Protein AF-A0A1V2DQ72-F1 (afdb_monomer_lite)

Organism: NCBI:txid135739

Sequence (82 aa):
MLKRIEITYEFCVDAQTDDEALDLFRQQHTIAIADERCGIVHGPIISDVTSSLNFEESTLNEVPLGAMDLTLKERLERGELN

pLDDT: mean 71.28, std 11.2, range [47.34, 88.62]

Radius of gyration: 17.13 Å; chains: 1; bounding box: 36×23×46 Å

Foldseek 3Di:
DDKAWDWDKDDDDDDPDPVRVVVCCVVCVVVCVVVVVIDGPDGTDIDQDDDPVVDDPVQQQDQPPPHDDDGNVVCVVVVVSD

Secondary structure (DSSP, 8-state):
--EEEEEEEE-----SSHHHHHHHHHHHHHHHHHTT-SEEEEEEEEEE---GGGS-HHHHTSPPTT-SS--HHHHHHTTTT-

Structure (mmCIF, N/CA/C/O backbone):
data_AF-A0A1V2DQ72-F1
#
_entry.id   AF-A0A1V2DQ72-F1
#
loop_
_atom_site.group_PDB
_atom_site.id
_atom_site.type_symbol
_atom_site.label_atom_id
_atom_site.label_alt_id
_atom_site.label_comp_id
_atom_site.label_asym_id
_atom_site.label_entity_id
_atom_site.label_seq_id
_atom_site.pdbx_PDB_ins_code
_atom_site.Cartn_x
_atom_site.Cartn_y
_atom_site.Cartn_z
_atom_site.occupancy
_atom_site.B_iso_or_equiv
_atom_site.auth_seq_id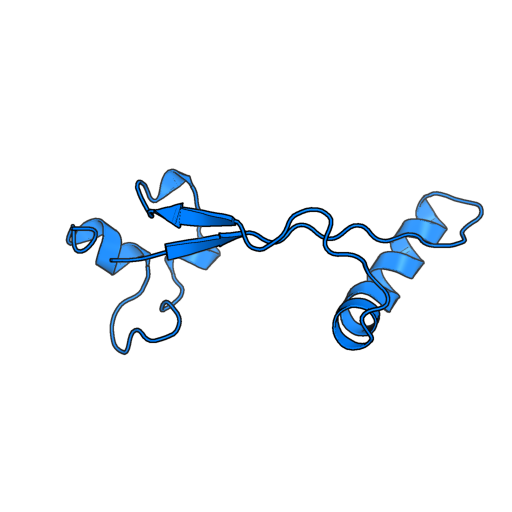
_atom_site.auth_comp_id
_atom_site.auth_asym_id
_atom_site.auth_atom_id
_atom_site.pdbx_PDB_model_num
ATOM 1 N N . MET A 1 1 ? -9.072 -6.440 19.176 1.00 61.69 1 MET A N 1
ATOM 2 C CA . MET A 1 1 ? -7.737 -5.877 18.893 1.00 61.69 1 MET A CA 1
ATOM 3 C C . MET A 1 1 ? -7.526 -5.755 17.386 1.00 61.69 1 MET A C 1
ATOM 5 O O . MET A 1 1 ? -7.488 -6.770 16.697 1.00 61.69 1 MET A O 1
ATOM 9 N N . LEU A 1 2 ? -7.471 -4.522 16.877 1.00 48.75 2 LEU A N 1
ATOM 10 C CA . LEU A 1 2 ? -7.413 -4.213 15.444 1.00 48.75 2 LEU A CA 1
ATOM 11 C C . LEU A 1 2 ? -5.958 -4.149 14.958 1.00 48.75 2 LEU A C 1
ATOM 13 O O . LEU A 1 2 ? -5.096 -3.625 15.663 1.00 48.75 2 LEU A O 1
ATOM 17 N N . LYS A 1 3 ? -5.682 -4.688 13.768 1.00 58.47 3 LYS A N 1
ATOM 18 C CA . LYS A 1 3 ? -4.330 -4.799 13.209 1.00 58.47 3 LYS A CA 1
ATOM 19 C C . LYS A 1 3 ? -4.252 -4.094 11.859 1.00 58.47 3 LYS A C 1
ATOM 21 O O . LYS A 1 3 ? -5.111 -4.309 11.010 1.00 58.47 3 LYS A O 1
ATOM 26 N N . ARG A 1 4 ? -3.216 -3.279 11.663 1.00 55.38 4 ARG A N 1
ATOM 27 C CA . ARG A 1 4 ? -2.843 -2.696 10.368 1.00 55.38 4 ARG A CA 1
ATOM 28 C C . ARG A 1 4 ? -1.856 -3.630 9.681 1.00 55.38 4 ARG A C 1
ATOM 30 O O . ARG A 1 4 ? -0.930 -4.095 10.341 1.00 55.38 4 ARG A O 1
ATOM 37 N N . ILE A 1 5 ? -2.057 -3.881 8.389 1.00 47.34 5 ILE A N 1
ATOM 38 C CA . ILE A 1 5 ? -1.130 -4.627 7.532 1.00 47.34 5 ILE A CA 1
ATOM 39 C C . ILE A 1 5 ? -0.670 -3.682 6.423 1.00 47.34 5 ILE A C 1
ATOM 41 O O . ILE A 1 5 ? -1.487 -3.218 5.635 1.00 47.34 5 ILE A O 1
ATOM 45 N N . GLU A 1 6 ? 0.626 -3.389 6.381 1.00 55.12 6 GLU A N 1
ATOM 46 C CA . GLU A 1 6 ? 1.262 -2.613 5.311 1.00 55.12 6 GLU A CA 1
ATOM 47 C C . GLU A 1 6 ? 2.119 -3.549 4.449 1.00 55.12 6 GLU A C 1
ATOM 49 O O . GLU A 1 6 ? 2.838 -4.389 4.996 1.00 55.12 6 GLU A O 1
ATOM 54 N N . ILE A 1 7 ? 2.018 -3.431 3.120 1.00 53.84 7 ILE A N 1
ATOM 55 C CA . ILE A 1 7 ? 2.818 -4.201 2.158 1.00 53.84 7 ILE A CA 1
ATOM 56 C C . ILE A 1 7 ? 3.416 -3.229 1.137 1.00 53.84 7 ILE A C 1
ATOM 58 O O . ILE A 1 7 ? 2.676 -2.495 0.482 1.00 53.84 7 ILE A O 1
ATOM 62 N N . THR A 1 8 ? 4.741 -3.261 0.980 1.00 65.06 8 THR A N 1
ATOM 63 C CA . THR A 1 8 ? 5.479 -2.461 -0.010 1.00 65.06 8 THR A CA 1
ATOM 64 C C . THR A 1 8 ? 6.064 -3.386 -1.077 1.00 65.06 8 THR A C 1
ATOM 66 O O . THR A 1 8 ? 6.819 -4.309 -0.757 1.00 65.06 8 THR A O 1
ATOM 69 N N . TYR A 1 9 ? 5.721 -3.137 -2.342 1.00 63.59 9 TYR A N 1
ATOM 70 C CA . TYR A 1 9 ? 6.213 -3.888 -3.502 1.00 63.59 9 TYR A CA 1
ATOM 71 C C . TYR A 1 9 ? 7.234 -3.054 -4.285 1.00 63.59 9 TYR A C 1
ATOM 73 O O . TYR A 1 9 ? 7.035 -1.854 -4.465 1.00 63.59 9 TYR A O 1
ATOM 81 N N . GLU A 1 10 ? 8.284 -3.695 -4.799 1.00 61.19 10 GLU A N 1
ATOM 82 C CA . GLU A 1 10 ? 9.166 -3.121 -5.823 1.00 61.19 10 GLU A CA 1
ATOM 83 C C . GLU A 1 10 ? 8.859 -3.772 -7.169 1.00 61.19 10 GLU A C 1
ATOM 85 O O . GLU A 1 10 ? 8.610 -4.977 -7.268 1.00 61.19 10 GLU A O 1
ATOM 90 N N . PHE A 1 11 ? 8.886 -2.953 -8.217 1.00 63.53 11 PHE A N 1
ATOM 91 C CA . PHE A 1 11 ? 8.678 -3.382 -9.590 1.00 63.53 11 PHE A CA 1
ATOM 92 C C . PHE A 1 11 ? 9.902 -2.994 -10.417 1.00 63.53 11 PHE A C 1
ATOM 94 O O . PHE A 1 11 ? 10.324 -1.839 -10.399 1.00 63.53 11 PHE A O 1
ATOM 101 N N . CYS A 1 12 ? 10.437 -3.942 -11.187 1.00 67.69 12 CYS A N 1
ATOM 102 C CA . CYS A 1 12 ? 11.466 -3.673 -12.187 1.00 67.69 12 CYS A CA 1
ATOM 103 C C . CYS A 1 12 ? 10.868 -3.815 -13.591 1.00 67.69 12 CYS A C 1
ATOM 105 O O . CYS A 1 12 ? 10.364 -4.879 -13.949 1.00 67.69 12 CYS A O 1
ATOM 107 N N . VAL A 1 13 ? 10.918 -2.740 -14.376 1.00 70.62 13 VAL A N 1
ATOM 108 C CA . VAL A 1 13 ? 10.567 -2.721 -15.804 1.00 70.62 13 VAL A CA 1
ATOM 109 C C . VAL A 1 13 ? 11.844 -2.590 -16.627 1.00 70.62 13 VAL A C 1
ATOM 111 O O . VAL A 1 13 ? 12.753 -1.858 -16.240 1.00 70.62 13 VAL A O 1
ATOM 114 N N . ASP A 1 14 ? 11.907 -3.282 -17.761 1.00 77.75 14 ASP A N 1
ATOM 115 C CA . ASP A 1 14 ? 12.913 -3.014 -18.791 1.00 77.75 14 ASP A CA 1
ATOM 116 C C . ASP A 1 14 ? 12.378 -1.893 -19.692 1.00 77.75 14 ASP A C 1
ATOM 118 O O . ASP A 1 14 ? 11.409 -2.095 -20.425 1.00 77.75 14 ASP A O 1
ATOM 122 N N . ALA A 1 15 ? 12.946 -0.696 -19.554 1.00 82.75 15 ALA A N 1
ATOM 123 C CA . ALA A 1 15 ? 12.523 0.517 -20.247 1.00 82.75 15 ALA A CA 1
ATOM 124 C C . ALA A 1 15 ? 13.738 1.406 -20.535 1.00 82.75 15 ALA A C 1
ATOM 126 O O . ALA A 1 15 ? 14.690 1.450 -19.754 1.00 82.75 15 ALA A O 1
ATOM 127 N N . GLN A 1 16 ? 13.706 2.133 -21.651 1.00 83.75 16 GLN A N 1
ATOM 128 C CA . GLN A 1 16 ? 14.789 3.035 -22.058 1.00 83.75 16 GLN A CA 1
ATOM 129 C C . GLN A 1 16 ? 14.600 4.457 -21.512 1.00 83.75 16 GLN A C 1
ATOM 131 O O . GLN A 1 16 ? 15.537 5.257 -21.540 1.00 83.75 16 GLN A O 1
ATOM 136 N N . THR A 1 17 ? 13.395 4.789 -21.037 1.00 87.69 17 THR A N 1
ATOM 137 C CA . THR A 1 17 ? 13.037 6.116 -20.514 1.00 87.69 17 THR A CA 1
ATOM 138 C C . THR A 1 17 ? 12.098 6.026 -19.312 1.00 87.69 17 THR A C 1
ATOM 140 O O . THR A 1 17 ? 11.366 5.048 -19.161 1.00 87.69 17 THR A O 1
ATOM 143 N N . ASP A 1 18 ? 12.084 7.074 -18.485 1.00 75.12 18 ASP A N 1
ATOM 144 C CA . ASP A 1 18 ? 11.234 7.153 -17.288 1.00 75.12 18 ASP A CA 1
ATOM 145 C C . ASP A 1 18 ? 9.731 7.145 -17.632 1.00 75.12 18 ASP A C 1
ATOM 147 O O . ASP A 1 18 ? 8.941 6.493 -16.948 1.00 75.12 18 ASP A O 1
ATOM 151 N N . ASP A 1 19 ? 9.327 7.821 -18.714 1.00 86.75 19 ASP A N 1
ATOM 152 C CA . ASP A 1 19 ? 7.927 7.852 -19.165 1.00 86.75 19 ASP A CA 1
ATOM 153 C C . ASP A 1 19 ? 7.456 6.466 -19.640 1.00 86.75 19 ASP A C 1
ATOM 155 O O . ASP A 1 19 ? 6.375 6.007 -19.269 1.00 86.75 19 ASP A O 1
ATOM 159 N N . GLU A 1 20 ? 8.297 5.755 -20.397 1.00 79.75 20 GLU A N 1
ATOM 160 C CA . GLU A 1 20 ? 8.040 4.373 -20.820 1.00 79.75 20 GLU A CA 1
ATOM 161 C C . GLU A 1 20 ? 7.966 3.422 -19.618 1.00 79.75 20 GLU A C 1
ATOM 163 O O . GLU A 1 20 ? 7.075 2.572 -19.552 1.00 79.75 20 GLU A O 1
ATOM 168 N N . ALA A 1 21 ? 8.850 3.596 -18.631 1.00 77.94 21 ALA A N 1
ATOM 169 C CA . ALA A 1 21 ? 8.831 2.825 -17.394 1.00 77.94 21 ALA A C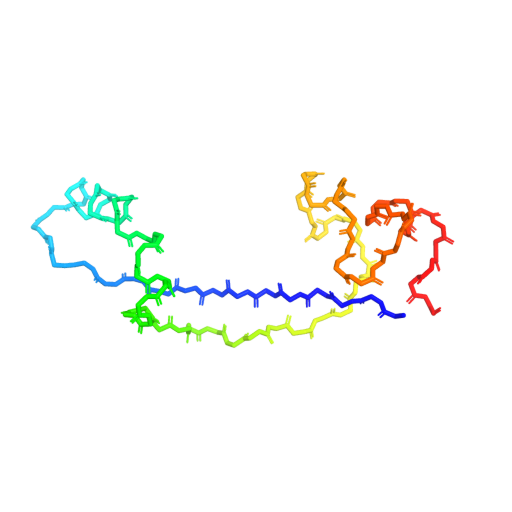A 1
ATOM 170 C C . ALA A 1 21 ? 7.515 3.019 -16.620 1.00 77.94 21 ALA A C 1
ATOM 172 O O . ALA A 1 21 ? 6.925 2.045 -16.143 1.00 77.94 21 ALA A O 1
ATOM 173 N N . LEU A 1 22 ? 7.026 4.261 -16.525 1.00 77.94 22 LEU A N 1
ATOM 174 C CA . LEU A 1 22 ? 5.761 4.599 -15.866 1.00 77.94 22 LEU A CA 1
ATOM 175 C C . LEU A 1 22 ? 4.546 4.030 -16.601 1.00 77.94 22 LEU A C 1
ATOM 177 O O . LEU A 1 22 ? 3.616 3.543 -15.953 1.00 77.94 22 LEU A O 1
ATOM 181 N N . ASP A 1 23 ? 4.538 4.066 -17.929 1.00 81.50 23 ASP A N 1
ATOM 182 C CA . ASP A 1 23 ? 3.441 3.514 -18.722 1.00 81.50 23 ASP A CA 1
ATOM 183 C C . ASP A 1 23 ? 3.406 1.982 -18.661 1.00 81.50 23 ASP A C 1
ATOM 185 O O . ASP A 1 23 ? 2.331 1.401 -18.469 1.00 81.50 23 ASP A O 1
ATOM 189 N N . LEU A 1 24 ? 4.570 1.323 -18.707 1.00 74.31 24 LEU A N 1
ATOM 190 C CA . LEU A 1 24 ? 4.689 -0.118 -18.468 1.00 74.31 24 LEU A CA 1
ATOM 191 C C . LEU A 1 24 ? 4.235 -0.486 -17.053 1.00 74.31 24 LEU A C 1
ATOM 193 O O . LEU A 1 24 ? 3.453 -1.422 -16.891 1.00 74.31 24 LEU A O 1
ATOM 197 N N . PHE A 1 25 ? 4.653 0.272 -16.036 1.00 78.38 25 PHE A N 1
ATOM 198 C CA . PHE A 1 25 ? 4.198 0.078 -14.660 1.00 78.38 25 PHE A CA 1
ATOM 199 C C . PHE A 1 25 ? 2.671 0.196 -14.554 1.00 78.38 25 PHE A C 1
ATOM 201 O O . PHE A 1 25 ? 2.019 -0.714 -14.044 1.00 78.38 25 PHE A O 1
ATOM 208 N N . ARG A 1 26 ? 2.067 1.263 -15.091 1.00 74.19 26 ARG A N 1
ATOM 209 C CA . ARG A 1 26 ? 0.608 1.468 -15.054 1.00 74.19 26 ARG A CA 1
ATOM 210 C C . ARG A 1 26 ? -0.148 0.311 -15.704 1.00 74.19 26 ARG A C 1
ATOM 212 O O . ARG A 1 26 ? -1.126 -0.158 -15.122 1.00 74.19 26 ARG A O 1
ATOM 219 N N . GLN A 1 27 ? 0.317 -0.164 -16.862 1.00 75.38 27 GLN A N 1
ATOM 220 C CA . GLN A 1 27 ? -0.288 -1.294 -17.574 1.00 75.38 27 GLN A CA 1
ATOM 221 C C . GLN A 1 27 ? -0.122 -2.626 -16.833 1.00 75.38 27 GLN A C 1
ATOM 223 O O . GLN A 1 27 ? -1.029 -3.455 -16.854 1.00 75.38 27 GLN A O 1
ATOM 228 N N . GLN A 1 28 ? 1.031 -2.852 -16.201 1.00 68.94 28 GLN A N 1
ATOM 229 C CA . GLN A 1 28 ? 1.422 -4.174 -15.710 1.00 68.94 28 GLN A CA 1
ATOM 230 C C . GLN A 1 28 ? 1.240 -4.365 -14.200 1.00 68.94 28 GLN A C 1
ATOM 232 O O . GLN A 1 28 ? 1.230 -5.514 -13.766 1.00 68.94 28 GLN A O 1
ATOM 237 N N . HIS A 1 29 ? 1.063 -3.313 -13.387 1.00 67.62 29 HIS A N 1
ATOM 238 C CA . HIS A 1 29 ? 1.060 -3.448 -11.920 1.00 67.62 29 HIS A CA 1
ATOM 239 C C . HIS A 1 29 ? -0.021 -4.415 -11.405 1.00 67.62 29 HIS A C 1
ATOM 241 O O . HIS A 1 29 ? 0.257 -5.248 -10.549 1.00 67.62 29 HIS A O 1
ATOM 247 N N . THR A 1 30 ? -1.236 -4.375 -11.960 1.00 64.12 30 THR A N 1
ATOM 248 C CA . THR A 1 30 ? -2.323 -5.281 -11.554 1.00 64.12 30 THR A CA 1
ATOM 249 C C . THR A 1 30 ? -2.036 -6.732 -11.953 1.00 64.12 30 THR A C 1
ATOM 251 O O . THR A 1 30 ? -2.355 -7.655 -11.209 1.00 64.12 30 THR A O 1
ATOM 254 N N . ILE A 1 31 ? -1.403 -6.936 -13.112 1.00 65.25 31 ILE A N 1
ATOM 255 C CA . ILE A 1 31 ? -1.078 -8.263 -13.651 1.00 65.25 31 ILE A CA 1
ATOM 256 C C . ILE A 1 31 ? 0.101 -8.872 -12.884 1.00 65.25 31 ILE A C 1
ATOM 258 O O . ILE A 1 31 ? 0.078 -10.042 -12.524 1.00 65.25 31 ILE A O 1
ATOM 262 N N . ALA A 1 32 ? 1.125 -8.079 -12.578 1.00 60.78 32 ALA A N 1
ATOM 263 C CA . ALA A 1 32 ? 2.327 -8.568 -11.917 1.00 60.78 32 ALA A CA 1
ATOM 264 C C . ALA A 1 32 ? 2.120 -8.904 -10.433 1.00 60.78 32 ALA A C 1
ATOM 266 O O . ALA A 1 32 ? 2.796 -9.800 -9.929 1.00 60.78 32 ALA A O 1
ATOM 267 N N . ILE A 1 33 ? 1.167 -8.244 -9.759 1.00 62.09 33 ILE A N 1
ATOM 268 C CA . ILE A 1 33 ? 0.709 -8.642 -8.417 1.00 62.09 33 ILE A CA 1
ATOM 269 C C . ILE A 1 33 ? 0.038 -10.023 -8.470 1.00 62.09 33 ILE A C 1
ATOM 271 O O . ILE A 1 33 ? 0.267 -10.843 -7.587 1.00 62.09 33 ILE A O 1
ATOM 275 N N . ALA A 1 34 ? -0.763 -10.297 -9.505 1.00 64.31 34 ALA A N 1
ATOM 276 C CA . ALA A 1 34 ? -1.449 -11.579 -9.667 1.00 64.31 34 ALA A CA 1
ATOM 277 C C . ALA A 1 34 ? -0.509 -12.724 -10.101 1.00 64.31 34 ALA A C 1
ATOM 279 O O . ALA A 1 34 ? -0.720 -13.862 -9.693 1.00 64.31 34 ALA A O 1
ATOM 280 N N . ASP A 1 35 ? 0.525 -12.421 -10.893 1.00 64.50 35 ASP A N 1
ATOM 281 C CA . ASP A 1 35 ? 1.481 -13.398 -11.443 1.00 64.50 35 ASP A CA 1
ATOM 282 C C . ASP A 1 35 ? 2.718 -13.650 -10.550 1.00 64.50 35 ASP A C 1
ATOM 284 O O . ASP A 1 35 ? 3.655 -14.315 -10.991 1.00 64.50 35 ASP A O 1
ATOM 288 N N . GLU A 1 36 ? 2.788 -13.073 -9.343 1.00 59.22 36 GLU A N 1
ATOM 289 C CA . GLU A 1 36 ? 3.954 -13.159 -8.434 1.00 59.22 36 GLU A CA 1
ATOM 290 C C . GLU A 1 36 ? 5.288 -12.672 -9.056 1.00 59.22 36 GLU A C 1
ATOM 292 O O . GLU A 1 36 ? 6.377 -12.991 -8.579 1.00 59.22 36 GLU A O 1
ATOM 297 N N . ARG A 1 37 ? 5.230 -11.865 -10.128 1.00 58.94 37 ARG A N 1
ATOM 298 C CA . ARG A 1 37 ? 6.417 -11.324 -10.825 1.00 58.94 37 ARG A CA 1
ATOM 299 C C . ARG A 1 37 ? 7.058 -10.133 -10.104 1.00 58.94 37 ARG A C 1
ATOM 301 O O . ARG A 1 37 ? 8.132 -9.687 -10.502 1.00 58.94 37 ARG A O 1
ATOM 308 N N . CYS A 1 38 ? 6.416 -9.630 -9.052 1.00 59.97 38 CYS A N 1
ATOM 309 C CA . CYS A 1 38 ? 6.950 -8.607 -8.159 1.00 59.97 38 CYS A CA 1
ATOM 310 C C . CYS A 1 38 ? 7.359 -9.225 -6.823 1.00 59.97 38 CYS A C 1
ATOM 312 O O . CYS A 1 38 ? 6.639 -10.042 -6.252 1.00 59.97 38 CYS A O 1
ATOM 314 N N . GLY A 1 39 ? 8.503 -8.788 -6.301 1.00 53.38 39 GLY A N 1
ATOM 315 C CA . GLY A 1 39 ? 8.952 -9.154 -4.966 1.00 53.38 39 GLY A CA 1
ATOM 316 C C . GLY A 1 39 ? 8.305 -8.267 -3.907 1.00 53.38 39 GLY A C 1
ATOM 317 O O . GLY A 1 39 ? 8.198 -7.049 -4.066 1.00 53.38 39 GLY A O 1
ATOM 318 N N . ILE A 1 40 ? 7.905 -8.876 -2.796 1.00 55.09 40 ILE A N 1
ATOM 319 C CA . ILE A 1 40 ? 7.589 -8.140 -1.577 1.00 55.09 40 ILE A CA 1
ATOM 320 C C . ILE A 1 40 ? 8.915 -7.637 -0.997 1.00 55.09 40 ILE A C 1
ATOM 322 O O . ILE A 1 40 ? 9.742 -8.438 -0.563 1.00 55.09 40 ILE A O 1
ATOM 326 N N . VAL A 1 41 ? 9.123 -6.321 -0.980 1.00 58.47 41 VAL A N 1
ATOM 327 C CA . VAL A 1 41 ? 10.339 -5.718 -0.402 1.00 58.47 41 VAL A CA 1
ATOM 328 C C . VAL A 1 41 ? 10.278 -5.810 1.108 1.00 58.47 41 VAL A C 1
ATOM 330 O O . VAL A 1 41 ? 11.274 -6.115 1.762 1.00 58.47 41 VAL A O 1
ATOM 333 N N . HIS A 1 42 ? 9.093 -5.568 1.668 1.00 53.97 42 HIS A N 1
ATOM 334 C CA . HIS A 1 42 ? 8.805 -5.677 3.091 1.00 53.97 42 HIS A CA 1
ATOM 335 C C . HIS A 1 42 ? 7.550 -6.521 3.292 1.00 53.97 42 HIS A C 1
ATOM 337 O O . HIS A 1 42 ? 6.482 -6.189 2.776 1.00 53.97 42 HIS A O 1
ATOM 343 N N . GLY A 1 43 ? 7.705 -7.631 4.025 1.00 54.91 43 GLY A N 1
ATOM 344 C CA . GLY A 1 43 ? 6.598 -8.503 4.424 1.00 54.91 43 GLY A CA 1
ATOM 345 C C . GLY A 1 43 ? 5.511 -7.738 5.187 1.00 54.91 43 GLY A C 1
ATOM 346 O O . GLY A 1 43 ? 5.771 -6.626 5.645 1.00 54.91 43 GLY A O 1
ATOM 347 N N . PRO A 1 44 ? 4.311 -8.323 5.355 1.00 56.59 44 PRO A N 1
ATOM 348 C CA . PRO A 1 44 ? 3.197 -7.649 6.011 1.00 56.59 44 PRO A CA 1
ATOM 349 C C . PRO A 1 44 ? 3.607 -7.162 7.405 1.00 56.59 44 PRO A C 1
ATOM 351 O O . PRO A 1 44 ? 3.804 -7.963 8.323 1.00 56.59 44 PRO A O 1
ATOM 354 N N . ILE A 1 45 ? 3.740 -5.844 7.565 1.00 67.94 45 ILE A N 1
ATOM 355 C CA . ILE A 1 45 ? 4.043 -5.249 8.865 1.00 67.94 45 ILE A CA 1
ATOM 356 C C . ILE A 1 45 ? 2.734 -5.181 9.632 1.00 67.94 45 ILE A C 1
ATOM 358 O O . ILE A 1 45 ? 1.878 -4.338 9.358 1.00 67.94 45 ILE A O 1
ATOM 362 N N . ILE A 1 46 ? 2.584 -6.091 10.592 1.00 66.50 46 ILE A N 1
ATOM 363 C CA . ILE A 1 46 ? 1.457 -6.090 11.516 1.00 66.50 46 ILE A CA 1
ATOM 364 C C . ILE A 1 46 ? 1.761 -5.094 12.628 1.00 66.50 46 ILE A C 1
ATOM 366 O O . ILE A 1 46 ? 2.664 -5.307 13.436 1.00 66.50 46 ILE A O 1
ATOM 370 N N . SER A 1 47 ? 0.980 -4.023 12.692 1.00 70.56 47 SER A N 1
ATOM 371 C CA . SER A 1 47 ? 1.068 -3.032 13.764 1.00 70.56 47 SER A CA 1
ATOM 372 C C . SER A 1 47 ? -0.286 -2.809 14.419 1.00 70.56 47 SER A C 1
ATOM 374 O O . SER A 1 47 ? -1.342 -3.045 13.822 1.00 70.56 47 SER A O 1
ATOM 376 N N . ASP A 1 48 ? -0.249 -2.390 15.679 1.00 73.81 48 ASP A N 1
ATOM 377 C CA . ASP A 1 48 ? -1.458 -2.017 16.398 1.00 73.81 48 ASP A CA 1
ATOM 378 C C . ASP A 1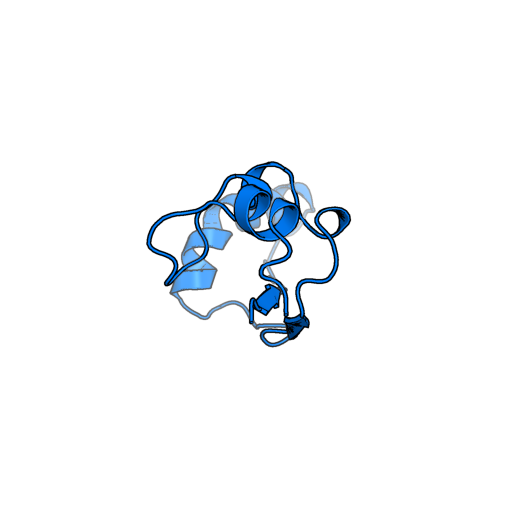 48 ? -1.989 -0.697 15.864 1.00 73.81 48 ASP A C 1
ATOM 380 O O . ASP A 1 48 ? -1.240 0.239 15.572 1.00 73.81 48 ASP A O 1
ATOM 384 N N . VAL A 1 49 ? -3.308 -0.621 15.748 1.00 72.25 49 VAL A N 1
ATOM 385 C CA . VAL A 1 49 ? -3.959 0.629 15.390 1.00 72.25 49 VAL A CA 1
ATOM 386 C C . VAL A 1 49 ? -4.006 1.517 16.624 1.00 72.25 49 VAL A C 1
ATOM 388 O O . VAL A 1 49 ? -4.744 1.250 17.563 1.00 72.25 49 VAL A O 1
ATOM 391 N N . THR A 1 50 ? -3.193 2.570 16.624 1.00 74.88 50 THR A N 1
ATOM 392 C CA . THR A 1 50 ? -3.049 3.486 17.766 1.00 74.88 50 THR A CA 1
ATOM 393 C C . THR A 1 50 ? -3.673 4.860 17.529 1.00 74.88 50 THR A C 1
ATOM 395 O O . THR A 1 50 ? -3.973 5.565 18.488 1.00 74.88 50 THR A O 1
ATOM 398 N N . SER A 1 51 ? -3.869 5.262 16.270 1.00 78.62 51 SER A N 1
ATOM 399 C CA . SER A 1 51 ? -4.413 6.573 15.903 1.00 78.62 51 SER A CA 1
ATOM 400 C C . SER A 1 51 ? -4.998 6.565 14.491 1.00 78.62 51 SER A C 1
ATOM 402 O O . SER A 1 51 ? -4.445 5.921 13.598 1.00 78.62 51 SER A O 1
ATOM 404 N N . SER A 1 52 ? -6.071 7.332 14.278 1.00 78.38 52 SER A N 1
ATOM 405 C CA . SER A 1 52 ? -6.661 7.587 12.955 1.00 78.38 52 SER A CA 1
ATOM 406 C C . SER A 1 52 ? -5.727 8.349 12.014 1.00 78.38 52 SER A C 1
ATOM 408 O O . SER A 1 52 ? -5.848 8.204 10.804 1.00 78.38 52 SER A O 1
ATOM 410 N N . LEU A 1 53 ? -4.766 9.113 12.547 1.00 82.25 53 LEU A N 1
ATOM 411 C CA . LEU A 1 53 ? -3.813 9.905 11.756 1.00 82.25 53 LEU A CA 1
ATOM 412 C C . LEU A 1 53 ? -2.862 9.049 10.905 1.00 82.25 53 LEU A C 1
ATOM 414 O O . LEU A 1 53 ? -2.211 9.569 10.006 1.00 82.25 53 LEU A O 1
ATOM 418 N N . ASN A 1 54 ? -2.776 7.748 11.187 1.00 77.12 54 ASN A N 1
ATOM 419 C CA . ASN A 1 54 ? -1.920 6.810 10.459 1.00 77.12 54 ASN A CA 1
ATOM 420 C C . ASN A 1 54 ? -2.591 6.236 9.198 1.00 77.12 54 ASN A C 1
ATOM 422 O O . ASN A 1 54 ? -2.047 5.319 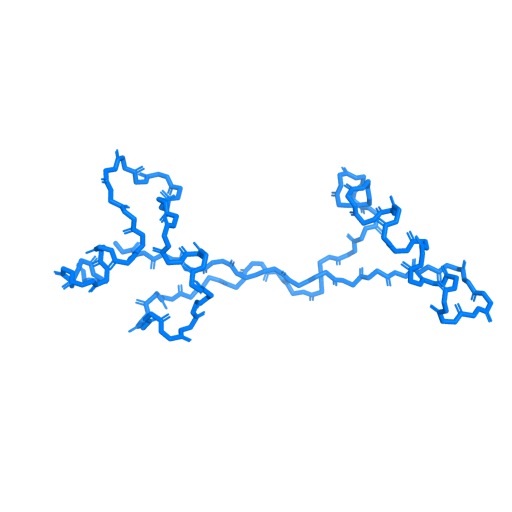8.582 1.00 77.12 54 ASN A O 1
ATOM 426 N N . PHE A 1 55 ? -3.789 6.714 8.855 1.00 82.12 55 PHE A N 1
ATOM 427 C CA . PHE A 1 55 ? -4.614 6.175 7.782 1.00 82.12 55 PHE A CA 1
ATOM 428 C C . PHE A 1 55 ? -5.097 7.287 6.865 1.00 82.12 55 PHE A C 1
ATOM 430 O O . PHE A 1 55 ? -5.354 8.412 7.297 1.00 82.12 55 PHE A O 1
ATOM 437 N N . GLU A 1 56 ? -5.260 6.944 5.593 1.00 85.75 56 GLU A N 1
ATOM 438 C CA . GLU A 1 56 ? -5.940 7.808 4.641 1.00 85.75 56 GLU A CA 1
ATOM 439 C C . GLU A 1 56 ? -7.440 7.875 4.956 1.00 85.75 56 GLU A C 1
ATOM 441 O O . GLU A 1 56 ? -8.031 6.942 5.508 1.00 85.75 56 GLU A O 1
ATOM 446 N N . GLU A 1 57 ? -8.076 8.988 4.591 1.00 79.44 57 GLU A N 1
ATOM 447 C CA . GLU A 1 57 ? -9.493 9.221 4.885 1.00 79.44 57 GLU A CA 1
ATOM 448 C C . GLU A 1 57 ? -10.411 8.177 4.230 1.00 79.44 57 GLU A C 1
ATOM 450 O O . GLU A 1 57 ? -11.411 7.775 4.822 1.00 79.44 57 GLU A O 1
ATOM 455 N N . SER A 1 58 ? -10.050 7.682 3.045 1.00 81.38 58 SER A N 1
ATOM 456 C CA . SER A 1 58 ? -10.727 6.561 2.383 1.00 81.38 58 SER A CA 1
ATOM 457 C C . SER A 1 58 ? -10.730 5.313 3.267 1.00 81.38 58 SER A C 1
ATOM 459 O O . SER A 1 58 ? -11.797 4.783 3.569 1.00 81.38 58 SER A O 1
ATOM 461 N N . THR A 1 59 ? -9.563 4.910 3.772 1.00 83.38 59 THR A N 1
ATOM 462 C CA . THR A 1 59 ? -9.399 3.743 4.648 1.00 83.38 59 THR A CA 1
ATOM 463 C C . THR A 1 59 ? -10.156 3.893 5.968 1.00 83.38 59 THR A C 1
ATOM 465 O O . THR A 1 59 ? -10.676 2.914 6.500 1.00 83.38 59 THR A O 1
ATOM 468 N N . LEU A 1 60 ? -10.273 5.112 6.505 1.00 85.44 60 LEU A N 1
ATOM 469 C CA . LEU A 1 60 ? -11.056 5.364 7.720 1.00 85.44 60 LEU A CA 1
ATOM 470 C C . LEU A 1 60 ? -12.549 5.039 7.540 1.00 85.44 60 LEU A C 1
ATOM 472 O O . LEU A 1 60 ? -13.202 4.640 8.504 1.00 85.44 60 LEU A O 1
ATOM 476 N N . ASN A 1 61 ? -13.079 5.177 6.325 1.00 88.62 61 ASN A N 1
ATOM 477 C CA . ASN A 1 61 ?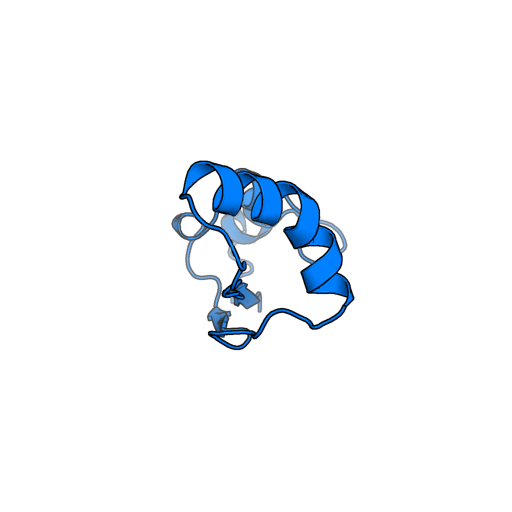 -14.487 4.924 6.016 1.00 88.62 61 ASN A CA 1
ATOM 478 C C . ASN A 1 61 ? -14.768 3.473 5.582 1.00 88.62 61 ASN A C 1
ATOM 480 O O . ASN A 1 61 ? -15.918 3.125 5.318 1.00 88.62 61 ASN A O 1
ATOM 484 N N . GLU A 1 62 ? -13.749 2.616 5.515 1.00 84.25 62 GLU A N 1
ATOM 485 C CA . GLU A 1 62 ? -13.914 1.201 5.189 1.00 84.25 62 GLU A CA 1
ATOM 486 C C . GLU A 1 62 ? -14.289 0.375 6.425 1.00 84.25 62 GLU A C 1
ATOM 488 O O . GLU A 1 62 ? -13.861 0.656 7.549 1.00 84.25 62 GLU A O 1
ATOM 493 N N . VAL A 1 63 ? -15.082 -0.680 6.218 1.00 82.31 63 VAL A N 1
ATOM 494 C CA . VAL A 1 63 ? -15.333 -1.705 7.239 1.00 82.31 63 VAL A CA 1
ATOM 495 C C . VAL A 1 63 ? -14.141 -2.665 7.249 1.00 82.31 63 VAL A C 1
ATOM 497 O O . VAL A 1 63 ? -13.877 -3.295 6.222 1.00 82.31 63 VAL A O 1
ATOM 500 N N . PRO A 1 64 ? -13.417 -2.807 8.377 1.00 80.81 64 PRO A N 1
ATOM 501 C CA . PRO A 1 64 ? -12.285 -3.721 8.457 1.00 80.81 64 PRO A CA 1
ATOM 502 C C . PRO A 1 64 ? -12.689 -5.153 8.100 1.00 80.81 64 PRO A C 1
ATOM 504 O O . PRO A 1 64 ? -13.759 -5.626 8.483 1.00 80.81 64 PRO A O 1
ATOM 507 N N . LEU A 1 65 ? -11.815 -5.884 7.411 1.00 69.31 65 LEU A N 1
ATOM 508 C CA . LEU A 1 65 ? -12.077 -7.283 7.076 1.00 69.31 65 LEU A CA 1
ATOM 509 C C . LEU A 1 65 ? -12.324 -8.112 8.349 1.00 69.31 65 LEU A C 1
ATOM 511 O O . LEU A 1 65 ? -11.531 -8.084 9.290 1.00 69.31 65 LEU A O 1
ATOM 515 N N . GLY A 1 66 ? -13.441 -8.844 8.379 1.00 66.81 66 GLY A N 1
ATOM 516 C CA . GLY A 1 66 ? -13.878 -9.627 9.542 1.00 66.81 66 GLY A CA 1
ATOM 517 C C . GLY A 1 66 ? -14.690 -8.847 10.586 1.00 66.81 66 GLY A C 1
ATOM 518 O O . GLY A 1 66 ? -15.194 -9.462 11.525 1.00 66.81 66 GLY A O 1
ATOM 519 N N . ALA A 1 67 ? -14.865 -7.531 10.423 1.00 68.00 67 ALA A N 1
ATOM 520 C CA . ALA A 1 67 ? -15.884 -6.749 11.122 1.00 68.00 67 ALA A CA 1
ATOM 521 C C . ALA A 1 67 ? -17.224 -6.825 10.369 1.00 68.00 67 ALA A C 1
ATOM 523 O O . ALA A 1 67 ? -17.244 -6.924 9.145 1.00 68.00 67 ALA A O 1
ATOM 524 N N . MET A 1 68 ? -18.346 -6.792 11.092 1.00 66.12 68 MET A N 1
ATOM 525 C CA . MET A 1 68 ? -19.684 -7.013 10.515 1.00 66.12 68 MET A CA 1
ATOM 526 C C . MET A 1 68 ? -20.510 -5.726 10.377 1.00 66.12 68 MET A C 1
ATOM 528 O O . MET A 1 68 ? -21.599 -5.752 9.813 1.00 66.12 68 MET A O 1
ATOM 532 N N . ASP A 1 69 ? -20.041 -4.620 10.947 1.00 77.12 69 ASP A N 1
ATOM 533 C CA . ASP A 1 69 ? -20.965 -3.633 11.501 1.00 77.12 69 ASP A CA 1
ATOM 534 C C . ASP A 1 69 ? -20.456 -2.190 11.535 1.00 77.12 69 ASP A C 1
ATOM 536 O O . ASP A 1 69 ? -21.265 -1.282 11.368 1.00 77.12 69 ASP A O 1
ATOM 540 N N . LEU A 1 70 ? -19.157 -1.954 11.735 1.00 82.44 70 LEU A N 1
ATOM 541 C CA . LEU A 1 70 ? -18.615 -0.602 11.923 1.00 82.44 70 LEU A CA 1
ATOM 542 C C . LEU A 1 70 ? -17.380 -0.360 11.066 1.00 82.44 70 LEU A C 1
ATOM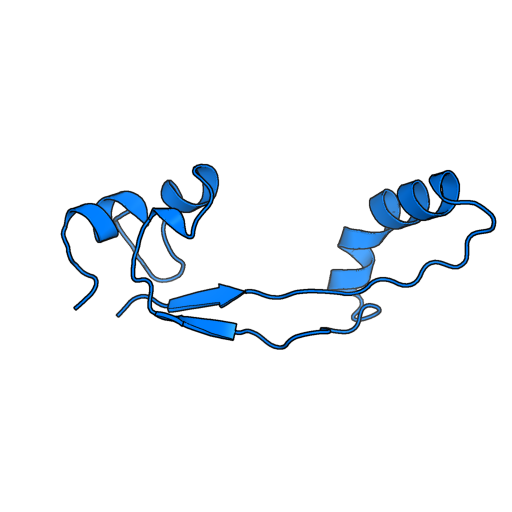 544 O O . LEU A 1 70 ? -16.498 -1.224 10.980 1.00 82.44 70 LEU A O 1
ATOM 548 N N . THR A 1 71 ? -17.302 0.846 10.512 1.00 86.94 71 THR A N 1
ATOM 549 C CA . THR A 1 71 ? -16.119 1.381 9.832 1.00 86.94 71 THR A CA 1
ATOM 550 C C . THR A 1 71 ? -14.936 1.517 10.793 1.00 86.94 71 THR A C 1
ATOM 552 O O . THR A 1 71 ? -15.094 1.540 12.020 1.00 86.94 71 THR A O 1
ATOM 555 N N . LEU A 1 72 ? -13.722 1.622 10.245 1.00 84.31 72 LEU A N 1
ATOM 556 C CA . LEU A 1 72 ? -12.513 1.852 11.034 1.00 84.31 72 LEU A CA 1
ATOM 557 C C . LEU A 1 72 ? -12.649 3.115 11.897 1.00 84.31 72 LEU A C 1
ATOM 559 O O . LEU A 1 72 ? -12.345 3.077 13.089 1.00 84.31 72 LEU A O 1
ATOM 563 N N . LYS A 1 73 ? -13.165 4.208 11.330 1.00 88.38 73 LYS A N 1
ATOM 564 C CA . LYS A 1 73 ? -13.397 5.469 12.040 1.00 88.38 73 LYS A CA 1
ATOM 565 C C . LYS A 1 73 ? -14.310 5.302 13.252 1.00 88.38 73 LYS A C 1
ATOM 567 O O . LYS A 1 73 ? -13.938 5.712 14.348 1.00 88.38 73 LYS A O 1
ATOM 572 N N . GLU A 1 74 ? -15.461 4.657 13.083 1.00 87.31 74 GLU A N 1
ATOM 573 C CA . GLU A 1 74 ? -16.429 4.460 14.171 1.00 87.31 74 GLU A CA 1
ATOM 574 C C . GLU A 1 74 ? -15.845 3.617 15.311 1.00 87.31 74 GLU A C 1
ATOM 576 O O . GLU A 1 74 ? -16.091 3.889 16.487 1.00 87.31 74 GLU A O 1
ATOM 581 N N . ARG A 1 75 ? -15.026 2.614 14.980 1.00 83.69 75 ARG A N 1
ATOM 582 C CA . ARG A 1 75 ? -14.330 1.776 15.969 1.00 83.69 75 ARG A CA 1
ATOM 583 C C . ARG A 1 75 ? -13.286 2.571 16.757 1.00 83.69 75 ARG A C 1
ATOM 585 O O . ARG A 1 75 ? -13.168 2.394 17.970 1.00 83.69 75 ARG A O 1
ATOM 592 N N . LEU A 1 76 ? -12.559 3.465 16.082 1.00 83.38 76 LEU A N 1
ATOM 593 C CA . LEU A 1 76 ? -11.585 4.363 16.711 1.00 83.38 76 LEU A CA 1
ATOM 594 C C . LEU A 1 76 ? -12.258 5.359 17.656 1.00 83.38 76 LEU A C 1
ATOM 596 O O . LEU A 1 76 ? -11.817 5.516 18.792 1.00 83.38 76 LEU A O 1
ATOM 600 N N . GLU A 1 77 ? -13.350 5.984 17.219 1.00 85.06 77 GLU A N 1
ATOM 601 C CA . GLU A 1 77 ? -14.116 6.949 18.018 1.00 85.06 77 GLU A CA 1
ATOM 602 C C . GLU A 1 77 ? -14.732 6.316 19.277 1.00 85.06 77 GLU A C 1
ATOM 604 O O . GLU A 1 77 ? -14.874 6.982 20.303 1.00 85.06 77 GLU A O 1
ATOM 609 N N . ARG A 1 78 ? -15.053 5.017 19.231 1.00 81.38 78 ARG A N 1
ATOM 610 C CA . ARG A 1 78 ? -15.592 4.254 20.369 1.00 81.38 78 ARG A CA 1
ATOM 611 C C . ARG A 1 78 ? -14.537 3.732 21.342 1.00 81.38 78 ARG A C 1
ATOM 613 O O . ARG A 1 78 ? -14.899 3.229 22.403 1.00 81.38 78 ARG A O 1
ATOM 620 N N . GLY A 1 79 ? -13.251 3.835 21.008 1.00 70.88 79 GLY A N 1
ATOM 621 C CA . GLY A 1 79 ? -12.175 3.314 21.851 1.00 70.88 79 GLY A CA 1
ATOM 622 C C . GLY A 1 79 ? -12.114 1.782 21.911 1.00 70.88 79 GLY A C 1
ATOM 623 O O . GLY A 1 79 ? -11.525 1.240 22.843 1.00 70.88 79 GLY A O 1
ATOM 624 N N . GLU A 1 80 ? -12.659 1.072 20.913 1.00 66.81 80 GLU A N 1
ATOM 625 C CA . GLU A 1 80 ? -12.633 -0.406 20.806 1.00 66.81 80 GLU A CA 1
ATOM 626 C C . GLU A 1 80 ? -11.230 -0.972 20.464 1.00 66.81 80 GLU A C 1
ATOM 628 O O . GLU A 1 80 ? -11.074 -2.107 20.007 1.00 66.81 80 GLU A O 1
ATOM 633 N N . LEU A 1 81 ? -10.187 -0.163 20.667 1.00 59.88 81 LEU A N 1
ATOM 634 C CA . LEU A 1 81 ? -8.785 -0.502 20.437 1.00 59.88 81 LEU A CA 1
ATOM 635 C C . LEU A 1 81 ? -8.161 -1.342 21.562 1.00 59.88 81 LEU A C 1
ATOM 637 O O . LEU A 1 81 ? -7.075 -1.882 21.352 1.00 59.88 81 LEU A O 1
ATOM 641 N N . ASN A 1 82 ? -8.837 -1.467 22.710 1.00 47.97 82 ASN A N 1
ATOM 642 C CA . ASN A 1 82 ? -8.369 -2.221 23.879 1.00 47.97 82 ASN A CA 1
ATOM 643 C C . ASN A 1 82 ? -8.949 -3.638 23.917 1.00 47.97 82 ASN A C 1
ATOM 645 O O . ASN A 1 82 ? -10.191 -3.764 23.983 1.00 47.97 82 ASN A O 1
#